Protein AF-A0A5Q6PEJ1-F1 (afdb_monomer_lite)

InterPro domains:
  IPR042081 RNA 2'-phosphotransferase, C-terminal domain [G3DSA:3.20.170.30] (3-78)

Sequence (78 aa):
MKQDITDSNVLFGRKRNYVHLSVNIQKATRAGKRHSKEKEPVILVIDKNAPVDFKISDNGVILIDFVLPQYISMLSEN

Organism: Vibrio cholerae (NCBI:txid666)

Radius of gyra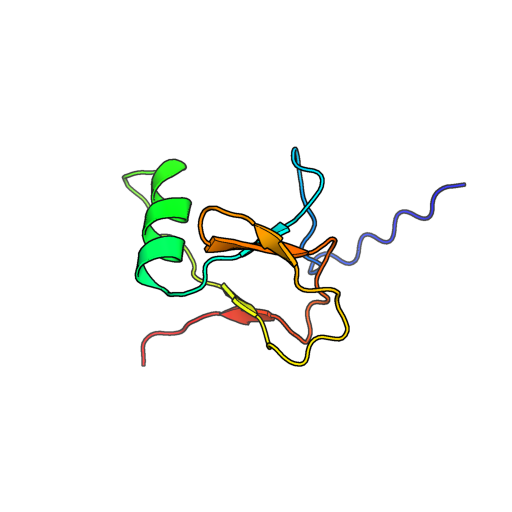tion: 13.48 Å; chains: 1; bounding box: 34×33×33 Å

Foldseek 3Di:
DPDPPPPVQKDADDVHQWDKAAPDPVVQQVVQCVVPVVDGDWDKDFAPPFPWDWDADPVGITTTGMGDRVRIDTDDDD

Secondary structure (DSSP, 8-state):
-------TT-EE-SSSSSEEEESSHHHHHHHHTTT-SSSPPPPEEE-TTSSS--EEPTTSEEEESEE-GGGEEE----

pLDDT: mean 84.31, std 15.94, range [35.69, 95.44]

Structure (mmCIF, N/CA/C/O backbone):
data_AF-A0A5Q6PEJ1-F1
#
_entry.id   AF-A0A5Q6PEJ1-F1
#
loop_
_atom_site.group_PDB
_atom_site.id
_atom_site.type_symbol
_atom_site.label_atom_id
_atom_site.label_alt_id
_atom_site.label_comp_id
_atom_site.label_asym_id
_atom_site.label_entity_id
_atom_site.label_seq_id
_atom_site.pdbx_PDB_ins_code
_atom_site.Cartn_x
_atom_site.Cartn_y
_atom_site.Cartn_z
_atom_site.occupancy
_atom_site.B_iso_or_equiv
_atom_site.auth_seq_id
_atom_site.auth_comp_id
_atom_site.auth_asym_id
_atom_site.auth_atom_id
_atom_site.pdbx_PDB_model_num
ATOM 1 N N . MET A 1 1 ? 15.258 24.270 -12.478 1.00 35.69 1 MET A N 1
ATOM 2 C CA . MET A 1 1 ? 13.796 24.405 -12.323 1.00 35.69 1 MET A CA 1
ATOM 3 C C . MET A 1 1 ? 13.247 23.009 -12.055 1.00 35.69 1 MET A C 1
ATOM 5 O O . MET A 1 1 ? 13.180 22.220 -12.986 1.00 35.69 1 MET A O 1
ATOM 9 N N . LYS A 1 2 ? 13.029 22.627 -10.789 1.00 41.53 2 LYS A N 1
ATOM 10 C CA . LYS A 1 2 ? 12.379 21.345 -10.471 1.00 41.53 2 LYS A CA 1
ATOM 11 C C . LYS A 1 2 ? 10.880 21.608 -10.550 1.00 41.53 2 LYS A C 1
ATOM 13 O O . LYS A 1 2 ? 10.406 22.525 -9.895 1.00 41.53 2 LYS A O 1
ATOM 18 N N . GLN A 1 3 ? 10.196 20.915 -11.449 1.00 38.06 3 GLN A N 1
ATOM 19 C CA . GLN A 1 3 ? 8.757 21.054 -11.623 1.00 38.06 3 GLN A CA 1
ATOM 20 C C . GLN A 1 3 ? 8.064 20.526 -10.367 1.00 38.06 3 GLN A C 1
ATOM 22 O O . GLN A 1 3 ? 8.063 19.324 -10.111 1.00 38.06 3 GLN A O 1
ATOM 27 N N . ASP A 1 4 ? 7.511 21.449 -9.585 1.00 45.22 4 ASP A N 1
ATOM 28 C CA . ASP A 1 4 ? 6.538 21.164 -8.540 1.00 45.22 4 ASP A CA 1
ATOM 29 C C . ASP A 1 4 ? 5.231 20.738 -9.219 1.00 45.22 4 ASP A C 1
ATOM 31 O O . ASP A 1 4 ? 4.349 21.551 -9.486 1.00 45.22 4 ASP A O 1
ATOM 35 N N . ILE A 1 5 ? 5.114 19.453 -9.560 1.00 47.88 5 ILE A N 1
ATOM 36 C CA . ILE A 1 5 ? 3.824 18.862 -9.926 1.00 47.88 5 ILE A CA 1
ATOM 37 C C . ILE A 1 5 ? 3.109 18.562 -8.609 1.00 47.88 5 ILE A C 1
ATOM 39 O O . ILE A 1 5 ? 3.206 17.473 -8.045 1.00 47.88 5 ILE A O 1
ATOM 43 N N . THR A 1 6 ? 2.430 19.573 -8.075 1.00 45.34 6 THR A N 1
ATOM 44 C CA . THR A 1 6 ? 1.490 19.441 -6.960 1.00 45.34 6 THR A CA 1
ATOM 45 C C . THR A 1 6 ? 0.151 18.914 -7.471 1.00 45.34 6 THR A C 1
ATOM 47 O O . THR A 1 6 ? -0.870 19.586 -7.348 1.00 45.34 6 THR A O 1
ATOM 50 N N . ASP A 1 7 ? 0.141 17.709 -8.042 1.00 49.28 7 ASP A N 1
ATOM 51 C CA . ASP A 1 7 ? -1.105 16.958 -8.170 1.00 49.28 7 ASP A CA 1
ATOM 52 C C . ASP A 1 7 ? -1.407 16.371 -6.792 1.00 49.28 7 ASP A C 1
ATOM 54 O O . ASP A 1 7 ? -0.733 15.463 -6.302 1.00 49.28 7 ASP A O 1
ATOM 58 N N . SER A 1 8 ? -2.410 16.944 -6.134 1.00 57.28 8 SER A N 1
ATOM 59 C CA . SER A 1 8 ? -2.773 16.768 -4.722 1.00 57.28 8 SER A CA 1
ATOM 60 C C . SER A 1 8 ? -3.129 15.337 -4.286 1.00 57.28 8 SER A C 1
ATOM 62 O O . SER A 1 8 ? -3.442 15.125 -3.117 1.00 57.28 8 SER A O 1
ATOM 64 N N . ASN A 1 9 ? -3.031 14.346 -5.177 1.00 61.62 9 ASN A N 1
ATOM 65 C CA . ASN A 1 9 ? -3.500 12.980 -4.954 1.00 61.62 9 ASN A CA 1
ATOM 66 C C . ASN A 1 9 ? -2.426 11.888 -5.160 1.00 61.62 9 ASN A C 1
ATOM 68 O O . ASN A 1 9 ? -2.737 10.704 -5.036 1.00 61.62 9 ASN A O 1
ATOM 72 N N . VAL A 1 10 ? -1.178 12.242 -5.494 1.00 75.06 10 VAL A N 1
ATOM 73 C CA . VAL A 1 10 ? -0.083 11.263 -5.654 1.00 75.06 10 VAL A CA 1
ATOM 74 C C . VAL A 1 10 ? 0.492 10.890 -4.280 1.00 75.06 10 VAL A C 1
ATOM 76 O O . VAL A 1 10 ? 0.754 11.761 -3.446 1.00 75.06 10 VAL A O 1
ATOM 79 N N . LEU A 1 11 ? 0.731 9.597 -4.031 1.00 73.69 11 LEU A N 1
ATOM 80 C CA . LEU A 1 11 ? 1.432 9.152 -2.820 1.00 73.69 11 LEU A CA 1
ATOM 81 C C . LEU A 1 11 ? 2.944 9.126 -3.050 1.00 73.69 11 LEU A C 1
ATOM 83 O O . LEU A 1 11 ? 3.423 8.437 -3.947 1.00 73.69 11 LEU A O 1
ATOM 87 N N . PHE A 1 12 ? 3.684 9.809 -2.174 1.00 78.56 12 PHE A N 1
ATOM 88 C CA . PHE A 1 12 ? 5.149 9.852 -2.169 1.00 78.56 12 PHE A CA 1
ATOM 89 C C . PHE A 1 12 ? 5.728 9.353 -0.843 1.00 78.56 12 PHE A C 1
ATOM 91 O O . PHE A 1 12 ? 5.126 9.516 0.228 1.00 78.56 12 PHE A O 1
ATOM 98 N N . GLY A 1 13 ? 6.948 8.813 -0.894 1.00 70.50 13 GLY A N 1
ATOM 99 C CA . GLY A 1 13 ? 7.782 8.665 0.293 1.00 70.50 13 GLY A CA 1
ATOM 100 C C . GLY A 1 13 ? 8.041 10.046 0.900 1.00 70.50 13 GLY A C 1
ATOM 101 O O . GLY A 1 13 ? 8.695 10.879 0.291 1.00 70.50 13 GLY A O 1
ATOM 102 N N . ARG A 1 14 ? 7.462 10.338 2.074 1.00 77.69 14 ARG A N 1
ATOM 103 C CA . ARG A 1 14 ? 7.612 11.648 2.742 1.00 77.69 14 ARG A CA 1
ATOM 104 C C . ARG A 1 14 ? 9.025 11.832 3.318 1.00 77.69 14 ARG A C 1
ATOM 106 O O . ARG A 1 14 ? 9.968 12.133 2.610 1.00 77.69 14 ARG A O 1
ATOM 113 N N . LYS A 1 15 ? 9.218 11.597 4.624 1.00 77.88 15 LYS A N 1
ATOM 114 C CA . LYS A 1 15 ? 10.558 11.587 5.264 1.00 77.88 15 LYS A CA 1
ATOM 115 C C . LYS A 1 15 ? 11.386 10.335 4.916 1.00 77.88 15 LYS A C 1
ATOM 117 O O . LYS A 1 15 ? 12.420 10.082 5.523 1.00 77.88 15 LYS A O 1
ATOM 122 N N . ARG A 1 16 ? 10.871 9.487 4.029 1.00 75.94 16 ARG A N 1
ATOM 123 C CA . ARG A 1 16 ? 11.441 8.206 3.608 1.00 75.94 16 ARG A CA 1
ATOM 124 C C . ARG A 1 16 ? 11.612 8.267 2.098 1.00 75.94 16 ARG A C 1
ATOM 126 O O . ARG A 1 16 ? 10.769 8.860 1.445 1.00 75.94 16 ARG A O 1
ATOM 133 N N . ASN A 1 17 ? 12.623 7.587 1.569 1.00 83.56 17 ASN A N 1
ATOM 134 C CA . ASN A 1 17 ? 12.878 7.569 0.124 1.00 83.56 17 ASN A CA 1
ATOM 135 C C . ASN A 1 17 ? 11.784 6.837 -0.677 1.00 83.56 17 ASN A C 1
ATOM 137 O O . ASN A 1 17 ? 11.633 7.103 -1.857 1.00 83.56 17 ASN A O 1
ATOM 141 N N . TYR A 1 18 ? 11.018 5.952 -0.029 1.00 88.50 18 TYR A N 1
ATOM 142 C CA . TYR A 1 18 ? 9.995 5.119 -0.664 1.00 88.50 18 TYR A CA 1
ATOM 143 C C . TYR A 1 18 ? 8.667 5.187 0.097 1.00 88.50 18 TYR A C 1
ATOM 145 O O . TYR A 1 18 ? 8.643 5.301 1.333 1.00 88.50 18 TYR A O 1
ATOM 153 N N . VAL A 1 19 ? 7.555 5.035 -0.618 1.00 90.19 19 VAL A N 1
ATOM 154 C CA . VAL A 1 19 ? 6.263 4.644 -0.046 1.00 90.19 19 VAL A CA 1
ATOM 155 C C . VAL A 1 19 ? 6.380 3.205 0.456 1.00 90.19 19 VAL A C 1
ATOM 157 O O . VAL A 1 19 ? 6.875 2.328 -0.247 1.00 90.19 19 VAL A O 1
ATOM 160 N N . HIS A 1 20 ? 5.940 2.967 1.691 1.00 93.50 20 HIS A N 1
ATOM 161 C CA . HIS A 1 20 ? 5.962 1.642 2.310 1.00 93.50 20 HIS A CA 1
ATOM 162 C C . HIS A 1 20 ? 4.553 1.055 2.288 1.00 93.50 20 HIS A C 1
ATOM 164 O O . HIS A 1 20 ? 3.652 1.582 2.943 1.00 93.50 20 HIS A O 1
ATOM 170 N N . LEU A 1 21 ? 4.372 -0.044 1.567 1.00 94.81 21 LEU A N 1
ATOM 171 C CA . LEU A 1 21 ? 3.109 -0.759 1.456 1.00 94.81 21 LEU A CA 1
ATOM 172 C C . LEU A 1 21 ? 3.133 -2.034 2.303 1.00 94.81 21 LEU A C 1
ATOM 174 O O . LEU A 1 21 ? 4.164 -2.685 2.490 1.00 94.81 21 LEU A O 1
ATOM 178 N N . SER A 1 22 ? 1.965 -2.394 2.827 1.00 95.19 22 SER A N 1
ATOM 179 C CA . SER A 1 22 ? 1.765 -3.635 3.574 1.00 95.19 22 SER A CA 1
ATOM 180 C C . SER A 1 22 ? 1.155 -4.702 2.674 1.00 95.19 22 SER A C 1
ATOM 182 O O . SER A 1 22 ? 0.223 -4.423 1.934 1.00 95.19 22 SER A O 1
ATOM 184 N N . VAL A 1 23 ? 1.624 -5.943 2.806 1.00 92.69 23 VAL A N 1
ATOM 185 C CA . VAL A 1 23 ? 1.107 -7.097 2.042 1.00 92.69 23 VAL A CA 1
ATOM 186 C C . VAL A 1 23 ? -0.310 -7.535 2.442 1.00 92.69 23 VAL A C 1
ATOM 188 O O . VAL A 1 23 ? -0.913 -8.348 1.752 1.00 92.69 23 VAL A O 1
ATOM 191 N N . ASN A 1 24 ? -0.831 -7.061 3.581 1.00 92.50 24 ASN A N 1
ATOM 192 C CA . ASN A 1 24 ? -2.188 -7.363 4.041 1.00 92.50 24 ASN A CA 1
ATOM 193 C C . ASN A 1 24 ? -2.750 -6.268 4.967 1.00 92.50 24 ASN A C 1
ATOM 195 O O . ASN A 1 24 ? -2.007 -5.445 5.515 1.00 92.50 24 ASN A O 1
ATOM 199 N N . ILE A 1 25 ? -4.071 -6.306 5.171 1.00 94.06 25 ILE A N 1
ATOM 200 C CA . ILE A 1 25 ? -4.841 -5.314 5.942 1.00 94.06 25 ILE A CA 1
ATOM 201 C C . ILE A 1 25 ? -4.398 -5.264 7.410 1.00 94.06 25 ILE A C 1
ATOM 203 O O . ILE A 1 25 ? -4.271 -4.185 7.984 1.00 94.06 25 ILE A O 1
ATOM 207 N N . GLN A 1 26 ? -4.096 -6.409 8.025 1.00 93.75 26 GLN A N 1
ATOM 208 C CA . GLN A 1 26 ? -3.684 -6.484 9.434 1.00 93.75 26 GLN A CA 1
ATOM 209 C C . GLN A 1 26 ? -2.369 -5.722 9.675 1.00 93.75 26 GLN A C 1
ATOM 211 O O . GLN A 1 26 ? -2.248 -4.941 10.623 1.00 93.75 26 GLN A O 1
ATOM 216 N N . LYS A 1 27 ? -1.380 -5.903 8.788 1.00 94.12 27 LYS A N 1
ATOM 217 C CA . LYS A 1 27 ? -0.109 -5.167 8.825 1.00 94.12 27 LYS A CA 1
ATOM 218 C C . LYS A 1 27 ? -0.315 -3.676 8.538 1.00 94.12 27 LYS A C 1
ATOM 220 O O . LYS A 1 27 ? 0.272 -2.863 9.254 1.00 94.12 27 LYS A O 1
ATOM 225 N N . ALA A 1 28 ? -1.168 -3.330 7.569 1.00 94.00 28 ALA A N 1
ATOM 226 C CA . ALA A 1 28 ? -1.495 -1.942 7.230 1.00 94.00 28 ALA A CA 1
ATOM 227 C C . ALA A 1 28 ? -2.136 -1.205 8.417 1.00 94.00 28 ALA A C 1
ATOM 229 O O . ALA A 1 28 ? -1.674 -0.138 8.821 1.00 94.00 28 ALA A O 1
ATOM 230 N N . THR A 1 29 ? -3.126 -1.836 9.050 1.00 93.94 29 THR A N 1
ATOM 231 C CA . THR A 1 29 ? -3.833 -1.314 10.227 1.00 93.94 29 THR A CA 1
ATOM 232 C C . THR A 1 29 ? -2.862 -1.065 11.375 1.00 93.94 29 THR A C 1
ATOM 234 O O . THR A 1 29 ? -2.818 0.026 11.945 1.00 93.94 29 THR A O 1
ATOM 237 N N . ARG A 1 30 ? -2.000 -2.045 11.678 1.00 93.31 30 ARG A N 1
ATOM 238 C CA . ARG A 1 30 ? -0.974 -1.899 12.719 1.00 93.31 30 ARG 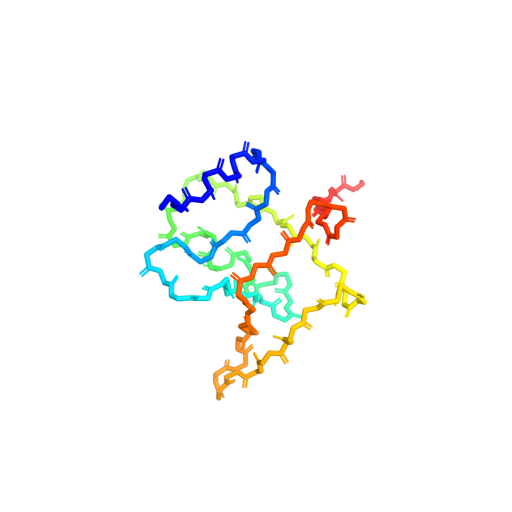A CA 1
ATOM 239 C C . ARG A 1 30 ? 0.013 -0.773 12.409 1.00 93.31 30 ARG A C 1
ATOM 241 O O . ARG A 1 30 ? 0.456 -0.102 13.336 1.00 93.31 30 ARG A O 1
ATOM 248 N N . ALA A 1 31 ? 0.382 -0.572 11.143 1.00 92.31 31 ALA A N 1
ATOM 249 C CA . ALA A 1 31 ? 1.256 0.527 10.743 1.00 92.31 31 ALA A CA 1
ATOM 250 C C . ALA A 1 31 ? 0.585 1.894 10.964 1.00 92.31 31 ALA A C 1
ATOM 252 O O . ALA A 1 31 ? 1.215 2.778 11.542 1.00 92.31 31 ALA A O 1
ATOM 253 N N . GLY A 1 32 ? -0.690 2.041 10.590 1.00 91.94 32 GLY A N 1
ATOM 254 C CA . GLY A 1 32 ? -1.465 3.267 10.799 1.00 91.94 32 GLY A CA 1
ATOM 255 C C . GLY A 1 32 ? -1.667 3.618 12.278 1.00 91.94 32 GLY A C 1
ATOM 256 O O . GLY A 1 32 ? -1.402 4.752 12.682 1.00 91.94 32 GLY A O 1
ATOM 257 N N . LYS A 1 33 ? -2.000 2.629 13.123 1.00 93.50 33 LYS A N 1
ATOM 258 C CA . LYS A 1 33 ? -2.179 2.818 14.580 1.00 93.50 33 LYS A CA 1
ATOM 259 C C . LYS A 1 33 ? -0.911 3.252 15.330 1.00 93.50 33 LYS A C 1
ATOM 261 O O . LYS A 1 33 ? -0.982 3.643 16.492 1.00 93.50 33 LYS A O 1
ATOM 266 N N . ARG A 1 34 ? 0.267 3.233 14.691 1.00 91.69 34 ARG A N 1
ATOM 267 C CA . ARG A 1 34 ? 1.491 3.819 15.275 1.00 91.69 34 ARG A CA 1
ATOM 268 C C . ARG A 1 34 ? 1.426 5.341 15.363 1.00 91.69 34 ARG A C 1
ATOM 270 O O . ARG A 1 34 ? 2.136 5.913 16.182 1.00 91.69 34 ARG A O 1
ATOM 277 N N . HIS A 1 35 ? 0.628 5.988 14.516 1.00 86.81 35 HIS A N 1
ATOM 278 C CA . HIS A 1 35 ? 0.513 7.444 14.505 1.00 86.81 35 HIS A CA 1
ATOM 279 C C . HIS A 1 35 ? -0.526 7.961 15.508 1.00 86.81 35 HIS A C 1
ATOM 281 O O . HIS A 1 35 ? -0.327 9.011 16.109 1.00 86.81 35 HIS A O 1
ATOM 287 N N . SER A 1 36 ? -1.612 7.216 15.722 1.00 85.38 36 SER A N 1
ATOM 288 C CA . SER A 1 36 ? -2.620 7.509 16.739 1.00 85.38 36 SER A CA 1
ATOM 289 C C . SER A 1 36 ? -3.226 6.211 17.259 1.00 85.38 36 SER A C 1
ATOM 291 O O . SER A 1 36 ? -3.538 5.318 16.475 1.00 85.38 36 SER A O 1
ATOM 293 N N . LYS A 1 37 ? -3.403 6.122 18.580 1.00 83.56 37 LYS A N 1
ATOM 294 C CA . LYS A 1 37 ? -4.128 5.015 19.224 1.00 83.56 37 LYS A CA 1
ATOM 295 C C . LYS A 1 37 ? -5.641 5.244 19.272 1.00 83.56 37 LYS A C 1
ATOM 297 O O . LYS A 1 37 ? -6.376 4.298 19.513 1.00 83.56 37 LYS A O 1
ATOM 302 N N . GLU A 1 38 ? -6.075 6.484 19.070 1.00 89.81 38 GLU A N 1
ATOM 303 C CA . GLU A 1 38 ? -7.464 6.925 19.252 1.00 89.81 38 GLU A CA 1
ATOM 304 C C . GLU A 1 38 ? -8.232 7.004 17.930 1.00 89.81 38 GLU A C 1
ATOM 306 O O . GLU A 1 38 ? -9.457 6.963 17.922 1.00 89.81 38 GLU A O 1
ATOM 311 N N . LYS A 1 39 ? -7.517 7.131 16.807 1.00 89.81 39 LYS A N 1
ATOM 312 C CA . LYS A 1 39 ? -8.108 7.206 15.469 1.00 89.81 39 LYS A CA 1
ATOM 313 C C . LYS A 1 39 ? -7.926 5.888 14.733 1.00 89.81 39 LYS A C 1
ATOM 315 O O . LYS A 1 39 ? -6.830 5.324 14.727 1.00 89.81 39 LYS A O 1
ATOM 320 N N . GLU A 1 40 ? -8.977 5.447 14.054 1.00 90.06 40 GLU A N 1
ATOM 321 C CA . GLU A 1 40 ? -8.878 4.317 13.136 1.00 90.06 40 GLU A CA 1
ATOM 322 C C . GLU A 1 40 ? -8.170 4.738 11.835 1.00 90.06 40 GLU A C 1
ATOM 324 O O . GLU A 1 40 ? -8.414 5.835 11.317 1.00 90.06 40 GLU A O 1
ATOM 329 N N . PRO A 1 41 ? -7.237 3.918 11.319 1.00 93.06 41 PRO A N 1
ATOM 330 C CA . PRO A 1 41 ? -6.493 4.254 10.119 1.00 93.06 41 PRO A CA 1
ATOM 331 C C . PRO A 1 41 ? -7.353 4.061 8.871 1.00 93.06 41 PRO A C 1
ATOM 333 O O . PRO A 1 41 ? -7.979 3.022 8.686 1.00 93.06 41 PRO A O 1
ATOM 336 N N . VAL A 1 42 ? -7.290 5.025 7.956 1.00 93.44 42 VAL A N 1
ATOM 337 C CA . VAL A 1 42 ? -7.794 4.834 6.594 1.00 93.44 42 VAL A CA 1
ATOM 338 C C . VAL A 1 42 ? -6.868 3.862 5.867 1.00 93.44 42 VAL A C 1
ATOM 340 O O . VAL A 1 42 ? -5.660 4.102 5.770 1.00 93.44 42 VAL A O 1
ATOM 343 N N . ILE A 1 43 ? -7.426 2.766 5.355 1.00 94.25 43 ILE A N 1
ATOM 344 C CA . ILE A 1 43 ? -6.680 1.784 4.571 1.00 94.25 43 ILE A CA 1
ATOM 345 C C . ILE A 1 43 ? -6.824 2.121 3.089 1.00 94.25 43 ILE A C 1
ATOM 347 O O . ILE A 1 43 ? -7.924 2.123 2.541 1.00 94.25 43 ILE A O 1
ATOM 351 N N . LEU A 1 44 ? -5.691 2.397 2.445 1.00 95.44 44 LEU A N 1
ATOM 352 C CA . LEU A 1 44 ? -5.600 2.571 0.998 1.00 95.44 44 LEU A CA 1
ATOM 353 C C . LEU A 1 44 ? -5.143 1.258 0.356 1.00 95.44 44 LEU A C 1
ATOM 355 O O . LEU A 1 44 ? -4.203 0.620 0.836 1.00 95.44 44 LEU A O 1
ATOM 359 N N . VAL A 1 45 ? -5.802 0.871 -0.729 1.00 95.06 45 VAL A N 1
ATOM 360 C CA . VAL A 1 45 ? -5.504 -0.314 -1.533 1.00 95.06 45 VAL A CA 1
ATOM 361 C C . VAL A 1 45 ? -4.856 0.141 -2.833 1.00 95.06 45 VAL A C 1
ATOM 363 O O . VAL A 1 45 ? -5.386 1.009 -3.527 1.00 95.06 45 VAL A O 1
ATOM 366 N N . ILE A 1 46 ? -3.702 -0.448 -3.141 1.00 95.12 46 ILE A N 1
ATOM 367 C CA . ILE A 1 46 ? -2.919 -0.140 -4.337 1.00 95.12 46 ILE A CA 1
ATOM 368 C C . ILE A 1 46 ? -3.107 -1.254 -5.361 1.00 95.12 46 ILE A C 1
ATOM 370 O O . ILE A 1 46 ? -2.935 -2.429 -5.025 1.00 95.12 46 ILE A O 1
ATOM 374 N N . ASP A 1 47 ? -3.437 -0.894 -6.600 1.00 94.75 47 ASP A N 1
ATOM 375 C CA . ASP A 1 47 ? -3.504 -1.853 -7.702 1.00 94.75 47 ASP A CA 1
ATOM 376 C C . ASP A 1 47 ? -2.111 -2.440 -7.983 1.00 94.75 47 ASP A C 1
ATOM 378 O O . ASP A 1 47 ? -1.147 -1.717 -8.244 1.00 94.75 47 ASP A O 1
ATOM 382 N N . LYS A 1 48 ? -2.006 -3.772 -7.961 1.00 93.19 48 LYS A N 1
ATOM 383 C CA . LYS A 1 48 ? -0.769 -4.504 -8.273 1.00 93.19 48 LYS A CA 1
ATOM 384 C C . LYS A 1 48 ? -0.297 -4.312 -9.719 1.00 93.19 48 LYS A C 1
ATOM 386 O O . LYS A 1 48 ? 0.855 -4.605 -10.013 1.00 93.19 48 LYS A O 1
ATOM 391 N N . ASN A 1 49 ? -1.186 -3.874 -10.611 1.00 95.00 49 ASN A N 1
ATOM 392 C CA . ASN A 1 49 ? -0.880 -3.606 -12.014 1.00 95.00 49 ASN A CA 1
ATOM 393 C C . ASN A 1 49 ? -0.422 -2.159 -12.249 1.00 95.00 49 ASN A C 1
ATOM 395 O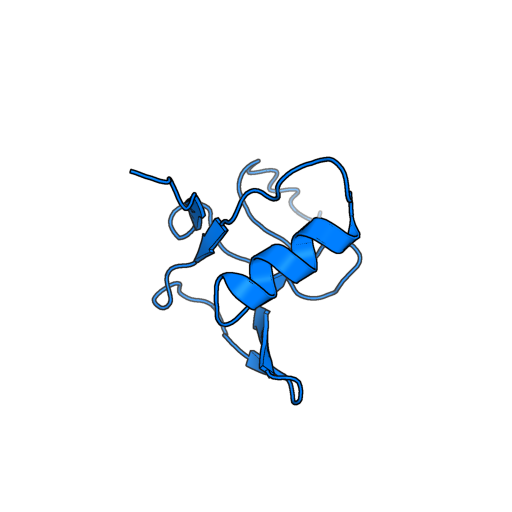 O . ASN A 1 49 ? -0.216 -1.769 -13.399 1.00 95.00 49 ASN A O 1
ATOM 399 N N . ALA A 1 50 ? -0.275 -1.351 -11.191 1.00 94.62 50 ALA A N 1
ATOM 400 C CA . ALA A 1 50 ? 0.313 -0.028 -11.314 1.00 94.62 50 ALA A CA 1
ATOM 401 C C . ALA A 1 50 ? 1.703 -0.136 -11.980 1.00 94.62 50 ALA A C 1
ATOM 403 O O . ALA A 1 50 ? 2.484 -1.014 -11.606 1.00 94.62 50 ALA A O 1
ATOM 404 N N . PRO A 1 51 ? 2.040 0.741 -12.943 1.00 95.12 51 PRO A N 1
ATOM 405 C CA . PRO A 1 51 ? 3.303 0.702 -13.677 1.00 95.12 51 PRO A CA 1
ATOM 406 C C . PRO A 1 51 ? 4.449 1.269 -12.821 1.00 95.12 51 PRO A C 1
ATOM 408 O O . PRO A 1 51 ? 5.032 2.304 -13.137 1.00 95.12 51 PRO A O 1
ATOM 411 N N . VAL A 1 52 ? 4.731 0.614 -11.696 1.00 92.31 52 VAL A N 1
ATOM 412 C CA . VAL A 1 52 ? 5.743 0.990 -10.704 1.00 92.31 52 VAL A CA 1
ATOM 413 C C . VAL A 1 52 ? 6.591 -0.227 -10.341 1.00 92.31 52 VAL A C 1
ATOM 415 O O . VAL A 1 52 ? 6.156 -1.370 -10.472 1.00 92.31 52 VAL A O 1
ATOM 418 N N . ASP A 1 53 ? 7.813 0.014 -9.877 1.00 93.75 53 ASP A N 1
ATOM 419 C CA . ASP A 1 53 ? 8.734 -1.052 -9.483 1.00 93.75 53 ASP A CA 1
ATOM 420 C C . ASP A 1 53 ? 8.484 -1.471 -8.025 1.00 93.75 53 ASP A C 1
ATOM 422 O O . ASP A 1 53 ? 8.883 -0.780 -7.084 1.00 93.75 53 ASP A O 1
ATOM 426 N N . PHE A 1 54 ? 7.780 -2.590 -7.833 1.00 94.12 54 PHE A N 1
ATOM 427 C CA . PHE A 1 54 ? 7.474 -3.139 -6.513 1.00 94.12 54 PHE A CA 1
ATOM 428 C C . PHE A 1 54 ? 8.646 -3.961 -5.966 1.00 94.12 54 PHE A C 1
ATOM 430 O O . PHE A 1 54 ? 8.860 -5.107 -6.361 1.00 94.12 54 PHE A O 1
ATOM 437 N N . LYS A 1 55 ? 9.358 -3.415 -4.975 1.00 94.25 55 LYS A N 1
ATOM 438 C CA . LYS A 1 55 ? 10.473 -4.106 -4.307 1.00 94.25 55 LYS A CA 1
ATOM 439 C C . LYS A 1 55 ? 10.047 -4.642 -2.953 1.00 94.25 55 LYS A C 1
ATOM 441 O O . LYS A 1 55 ? 9.528 -3.894 -2.132 1.00 94.25 55 LYS A O 1
ATOM 446 N N . ILE A 1 56 ? 10.300 -5.917 -2.685 1.00 92.50 56 ILE A N 1
ATOM 447 C CA . ILE A 1 56 ? 10.056 -6.513 -1.367 1.00 92.50 56 ILE A CA 1
ATOM 448 C C . ILE A 1 56 ? 11.345 -6.425 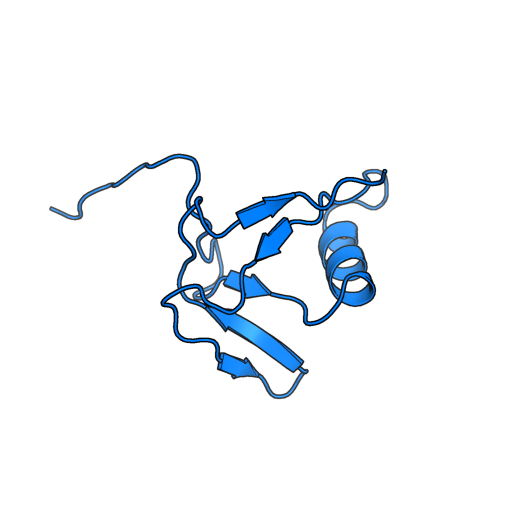-0.550 1.00 92.50 56 ILE A C 1
ATOM 450 O O . ILE A 1 56 ? 12.386 -6.905 -0.988 1.00 92.50 56 ILE A O 1
ATOM 454 N N . SER A 1 57 ? 11.282 -5.819 0.635 1.00 89.62 57 SER A N 1
ATOM 455 C CA . SER A 1 57 ? 12.378 -5.857 1.606 1.00 89.62 57 SER A CA 1
ATOM 456 C C . SER A 1 57 ? 12.350 -7.139 2.440 1.00 89.62 57 SER A C 1
ATOM 458 O O . SER A 1 57 ? 11.309 -7.782 2.571 1.00 89.62 57 SER A O 1
ATOM 460 N N . ASP A 1 58 ? 13.463 -7.461 3.101 1.00 89.00 58 ASP A N 1
ATOM 461 C CA . ASP A 1 58 ? 13.640 -8.696 3.889 1.00 89.00 58 ASP A CA 1
ATOM 462 C C . ASP A 1 58 ? 12.572 -8.919 4.976 1.00 89.00 58 ASP A C 1
ATOM 464 O O . ASP A 1 58 ? 12.243 -10.045 5.334 1.00 89.00 58 ASP A O 1
ATOM 468 N N . ASN A 1 59 ? 11.982 -7.841 5.499 1.00 86.44 59 ASN A N 1
ATOM 469 C CA . ASN A 1 59 ? 10.907 -7.894 6.496 1.00 86.44 59 ASN A CA 1
ATOM 470 C C . ASN A 1 59 ? 9.486 -7.993 5.890 1.00 86.44 59 ASN A C 1
ATOM 472 O O . ASN A 1 59 ? 8.488 -7.867 6.613 1.00 86.44 59 ASN A O 1
ATOM 476 N N . GLY A 1 60 ? 9.374 -8.199 4.576 1.00 87.38 60 GLY A N 1
ATOM 477 C CA . GLY A 1 60 ? 8.112 -8.360 3.855 1.00 87.38 60 GLY A CA 1
ATOM 478 C C . GLY A 1 60 ? 7.286 -7.075 3.735 1.00 87.38 60 GLY A C 1
ATOM 479 O O . GLY A 1 60 ? 6.055 -7.150 3.701 1.00 87.38 60 GLY A O 1
ATOM 480 N N . VAL A 1 61 ? 7.940 -5.909 3.739 1.00 92.25 61 VAL A N 1
ATOM 481 C CA . VAL A 1 61 ? 7.351 -4.615 3.358 1.00 92.25 61 VAL A CA 1
ATOM 482 C C . VAL A 1 61 ? 7.619 -4.389 1.872 1.00 92.25 61 VAL A C 1
ATOM 484 O O . VAL A 1 61 ? 8.684 -4.735 1.370 1.00 92.25 61 VAL A O 1
ATOM 487 N N . ILE A 1 62 ? 6.648 -3.821 1.164 1.00 94.81 62 ILE A N 1
ATOM 488 C CA . ILE A 1 62 ? 6.805 -3.465 -0.246 1.00 94.81 62 ILE A CA 1
ATOM 489 C C . ILE A 1 62 ? 7.209 -1.989 -0.334 1.00 94.81 62 ILE A C 1
ATOM 491 O O . ILE A 1 62 ? 6.628 -1.145 0.348 1.00 94.81 62 ILE A O 1
ATOM 495 N N . LEU A 1 63 ? 8.199 -1.680 -1.163 1.00 94.25 63 LEU A N 1
ATOM 496 C CA . LEU A 1 63 ? 8.751 -0.349 -1.388 1.00 94.25 63 LEU A CA 1
ATOM 497 C C . LEU A 1 63 ? 8.504 0.065 -2.839 1.00 94.25 63 LEU A C 1
ATOM 499 O O . LEU A 1 63 ? 8.832 -0.691 -3.752 1.00 94.25 63 LEU A O 1
ATOM 503 N N . ILE A 1 64 ? 7.950 1.263 -3.025 1.00 93.56 64 ILE A N 1
ATOM 504 C CA . ILE A 1 64 ? 7.785 1.925 -4.328 1.00 93.56 64 ILE A CA 1
ATOM 505 C C . ILE A 1 64 ? 8.158 3.405 -4.201 1.00 93.56 64 ILE A C 1
ATOM 507 O O . ILE A 1 64 ? 8.037 3.975 -3.116 1.00 93.56 64 ILE A O 1
ATOM 511 N N . ASP A 1 65 ? 8.579 4.051 -5.285 1.00 89.81 65 ASP A N 1
ATOM 512 C CA . ASP A 1 65 ? 8.936 5.479 -5.262 1.00 89.81 65 ASP A CA 1
ATOM 513 C C . ASP A 1 65 ? 7.700 6.376 -5.089 1.00 89.81 65 ASP A C 1
ATOM 515 O O . ASP A 1 65 ? 7.644 7.237 -4.205 1.00 89.81 65 ASP A O 1
ATOM 519 N N . PHE A 1 66 ? 6.683 6.133 -5.915 1.00 90.06 66 PHE A N 1
ATOM 520 C CA . PHE A 1 66 ? 5.400 6.826 -5.898 1.00 90.06 66 PHE A CA 1
ATOM 521 C C . PHE A 1 66 ? 4.306 5.945 -6.510 1.00 90.06 66 PHE A C 1
ATOM 523 O O . PHE A 1 66 ? 4.600 4.938 -7.151 1.00 90.06 66 PHE A O 1
ATOM 530 N N . VAL A 1 67 ? 3.041 6.332 -6.338 1.00 89.94 67 VAL A N 1
ATOM 531 C CA . VAL A 1 67 ? 1.905 5.731 -7.056 1.00 89.94 67 VAL A CA 1
ATOM 532 C C . VAL A 1 67 ? 0.897 6.803 -7.450 1.00 89.94 67 VAL A C 1
ATOM 534 O O . VAL A 1 67 ? 0.554 7.675 -6.646 1.00 89.94 67 VAL A O 1
ATOM 537 N N . LEU A 1 68 ? 0.450 6.746 -8.708 1.00 90.44 68 LEU A N 1
ATOM 538 C CA . LEU A 1 68 ? -0.520 7.692 -9.254 1.00 90.44 68 LEU A CA 1
ATOM 539 C C . LEU A 1 68 ? -1.928 7.453 -8.680 1.00 90.44 68 LEU A C 1
ATOM 541 O O . LEU A 1 68 ? -2.277 6.302 -8.403 1.00 90.44 68 LEU A O 1
ATOM 545 N N . PRO A 1 69 ? -2.762 8.505 -8.567 1.00 91.88 69 PRO A N 1
ATOM 546 C CA . PRO A 1 69 ? -4.064 8.436 -7.908 1.00 91.88 69 PRO A CA 1
ATOM 547 C C . P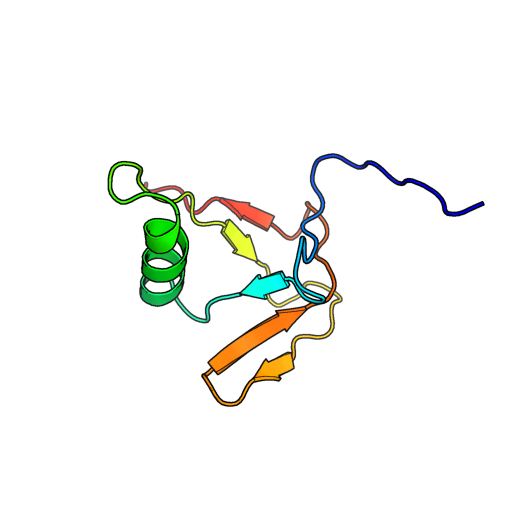RO A 1 69 ? -4.994 7.371 -8.483 1.00 91.88 69 PRO A C 1
ATOM 549 O O . PRO A 1 69 ? -5.709 6.725 -7.726 1.00 91.88 69 PRO A O 1
ATOM 552 N N . GLN A 1 70 ? -4.968 7.149 -9.805 1.00 94.25 70 GLN A N 1
ATOM 553 C CA . GLN A 1 70 ? -5.865 6.185 -10.449 1.00 94.25 70 GLN A CA 1
ATOM 554 C C . GLN A 1 70 ? -5.632 4.729 -10.017 1.00 94.25 70 GLN A C 1
ATOM 556 O O . GLN A 1 70 ? -6.480 3.881 -10.271 1.00 94.25 70 GLN A O 1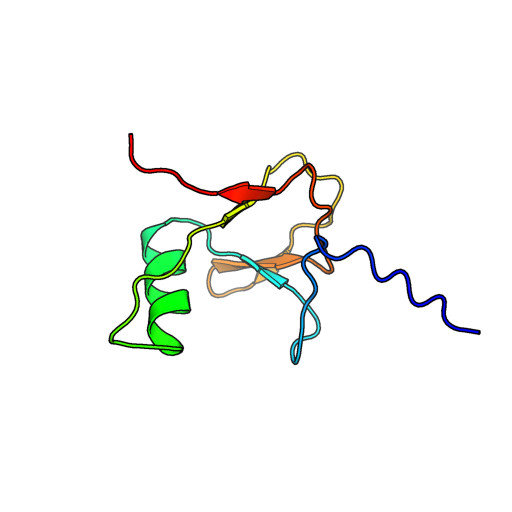
ATOM 561 N N . TYR A 1 71 ? -4.500 4.437 -9.368 1.00 95.44 71 TYR A N 1
ATOM 562 C CA . TYR A 1 71 ? -4.174 3.114 -8.831 1.00 95.44 71 TYR A CA 1
ATOM 563 C C . TYR A 1 71 ? -4.406 3.012 -7.319 1.00 95.44 71 TYR A C 1
ATOM 565 O O . TYR A 1 71 ? -4.004 2.022 -6.706 1.00 95.44 71 TYR A O 1
ATOM 573 N N . ILE A 1 72 ? -5.014 4.030 -6.704 1.00 94.25 72 ILE A N 1
ATOM 574 C CA . ILE A 1 72 ? -5.296 4.094 -5.272 1.00 94.25 72 ILE A CA 1
ATOM 575 C C . ILE A 1 72 ? -6.809 4.056 -5.077 1.00 94.25 72 ILE A C 1
ATOM 577 O O . ILE A 1 72 ? -7.543 4.888 -5.604 1.00 94.25 72 ILE A O 1
ATOM 581 N N . SER A 1 73 ? -7.274 3.125 -4.255 1.00 94.75 73 SER A N 1
ATOM 582 C CA . SER A 1 73 ? -8.654 3.088 -3.770 1.00 94.75 73 SER A CA 1
ATOM 583 C C . SER A 1 73 ? -8.678 3.059 -2.246 1.00 94.75 73 SER A C 1
ATOM 585 O O . SER A 1 73 ? -7.687 2.713 -1.602 1.00 94.75 73 SER A O 1
ATOM 587 N N . MET A 1 74 ? -9.794 3.462 -1.647 1.00 93.25 74 MET A N 1
ATOM 588 C CA . MET A 1 74 ? -10.004 3.323 -0.209 1.00 93.25 74 MET A CA 1
ATOM 589 C C . MET A 1 74 ? -10.707 1.995 0.053 1.00 93.25 74 MET A C 1
ATOM 591 O O . MET A 1 74 ? -11.664 1.664 -0.644 1.00 93.25 74 MET A O 1
ATOM 595 N N . LEU A 1 75 ? -10.250 1.241 1.052 1.00 90.31 75 LEU A N 1
ATOM 596 C CA . LEU A 1 75 ? -10.998 0.085 1.527 1.00 90.31 75 LEU A CA 1
ATOM 597 C C . LEU A 1 75 ? -12.259 0.599 2.236 1.00 90.31 75 LEU A C 1
ATOM 599 O O . LEU A 1 75 ? -12.163 1.134 3.339 1.00 90.31 75 LEU A O 1
ATOM 603 N N . SER A 1 76 ? -13.419 0.477 1.594 1.00 79.06 76 SER A N 1
ATOM 604 C CA . SER A 1 76 ? -14.714 0.723 2.229 1.00 79.06 76 SER A CA 1
ATOM 605 C C . SER A 1 76 ? -15.241 -0.570 2.842 1.00 79.06 76 SER A C 1
ATOM 607 O O . SER A 1 76 ? -15.235 -1.615 2.188 1.00 79.06 76 SER A O 1
ATOM 609 N N . GLU A 1 77 ? -15.708 -0.501 4.084 1.00 63.34 77 GLU A N 1
ATOM 610 C CA . GLU A 1 77 ? -16.551 -1.554 4.649 1.00 63.34 77 GLU A CA 1
ATOM 611 C C . GLU A 1 77 ? -17.937 -1.431 3.995 1.00 63.34 77 GLU A C 1
ATOM 613 O O . GLU A 1 77 ? -18.525 -0.349 4.007 1.00 63.34 77 GLU A O 1
ATOM 618 N N . ASN A 1 78 ? -18.395 -2.504 3.341 1.00 46.09 78 ASN A N 1
ATOM 619 C CA . ASN A 1 78 ? -19.784 -2.648 2.890 1.00 46.09 78 ASN A CA 1
ATOM 620 C C . ASN A 1 78 ? -20.655 -3.123 4.052 1.00 46.09 78 ASN A C 1
ATOM 622 O O . ASN A 1 78 ? -20.167 -3.997 4.806 1.00 46.09 78 ASN A O 1
#